Protein AF-A0A8W8LIG9-F1 (afdb_monomer_lite)

Organism: Magallana gigas (NCBI:txid29159)

pLDDT: mean 81.71, std 22.31, range [28.22, 97.94]

Structure (mmCIF, N/CA/C/O backbone):
data_AF-A0A8W8LIG9-F1
#
_entry.id   AF-A0A8W8LIG9-F1
#
loop_
_atom_site.group_PDB
_atom_site.id
_atom_site.type_symbol
_atom_site.label_atom_id
_atom_site.label_alt_id
_atom_site.label_comp_id
_atom_site.label_asym_id
_atom_site.label_entity_id
_atom_site.label_seq_id
_atom_site.p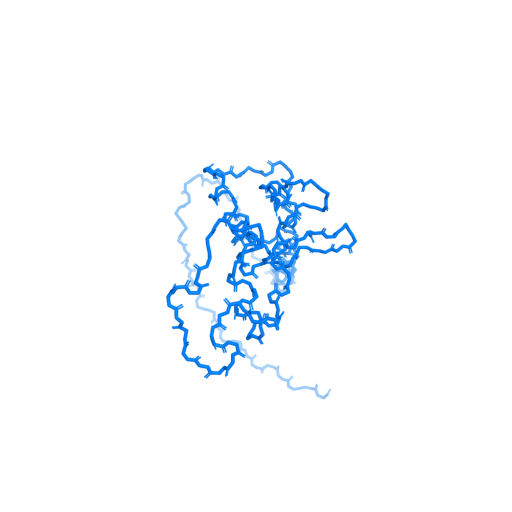dbx_PDB_ins_code
_atom_site.Cartn_x
_atom_site.Cartn_y
_atom_site.Cartn_z
_atom_site.occupancy
_atom_site.B_iso_or_equiv
_atom_site.auth_seq_id
_atom_site.auth_comp_id
_atom_site.auth_asym_id
_atom_site.auth_atom_id
_atom_site.pdbx_PDB_model_num
ATOM 1 N N . ARG A 1 1 ? 24.164 -11.301 -18.640 1.00 76.31 1 ARG A N 1
ATOM 2 C CA . ARG A 1 1 ? 23.164 -10.332 -19.159 1.00 76.31 1 ARG A CA 1
ATOM 3 C C . ARG A 1 1 ? 23.369 -8.985 -18.456 1.00 76.31 1 ARG A C 1
ATOM 5 O O . ARG A 1 1 ? 22.502 -8.548 -17.712 1.00 76.31 1 ARG A O 1
ATOM 12 N N . GLY A 1 2 ? 24.560 -8.396 -18.595 1.00 85.56 2 GLY A N 1
ATOM 13 C CA . GLY A 1 2 ? 24.884 -7.115 -17.962 1.00 85.56 2 GLY A CA 1
ATOM 14 C C . GLY A 1 2 ? 24.269 -5.952 -18.735 1.00 85.56 2 GLY A C 1
ATOM 15 O O . GLY A 1 2 ? 24.135 -6.046 -19.950 1.00 85.56 2 GLY A O 1
ATOM 16 N N . VAL A 1 3 ? 23.889 -4.887 -18.030 1.00 92.31 3 VAL A N 1
ATOM 17 C CA . VAL A 1 3 ? 23.382 -3.629 -18.621 1.00 92.31 3 VAL A CA 1
ATOM 18 C C . VAL A 1 3 ? 24.356 -2.456 -18.434 1.00 92.31 3 VAL A C 1
ATOM 20 O O . VAL A 1 3 ? 24.026 -1.324 -18.767 1.00 92.31 3 VAL A O 1
ATOM 23 N N . CYS A 1 4 ? 25.519 -2.727 -17.838 1.00 94.44 4 CYS A N 1
ATOM 24 C CA . CYS A 1 4 ? 26.595 -1.780 -17.562 1.00 94.44 4 CYS A CA 1
ATOM 25 C C . CYS A 1 4 ? 27.927 -2.537 -17.518 1.00 94.44 4 CYS A C 1
ATOM 27 O O . CYS A 1 4 ? 27.953 -3.713 -17.136 1.00 94.44 4 CYS A O 1
ATOM 29 N N . SER A 1 5 ? 29.020 -1.841 -17.819 1.00 92.81 5 SER A N 1
ATOM 30 C CA . SER A 1 5 ? 30.405 -2.320 -17.747 1.00 92.81 5 SER A CA 1
ATOM 31 C C . SER A 1 5 ? 30.775 -2.950 -16.397 1.00 92.81 5 SER A C 1
ATOM 33 O O . SER A 1 5 ? 31.586 -3.875 -16.329 1.00 92.81 5 SER A O 1
ATOM 35 N N . CYS A 1 6 ? 30.110 -2.548 -15.308 1.00 93.25 6 CYS A N 1
ATOM 36 C CA . CYS A 1 6 ? 30.331 -3.142 -13.988 1.00 93.25 6 CYS A CA 1
ATOM 37 C C . CYS A 1 6 ? 29.874 -4.600 -13.852 1.00 93.25 6 CYS A C 1
ATOM 39 O O . CYS A 1 6 ? 30.280 -5.282 -12.911 1.00 93.25 6 CYS A O 1
ATOM 41 N N . ALA A 1 7 ? 29.071 -5.107 -14.792 1.00 91.06 7 ALA A N 1
ATOM 42 C CA . ALA A 1 7 ? 28.739 -6.525 -14.863 1.00 91.06 7 ALA A CA 1
ATOM 43 C C . ALA A 1 7 ? 29.947 -7.395 -15.258 1.00 91.06 7 ALA A C 1
ATOM 45 O O . ALA A 1 7 ? 29.950 -8.586 -14.961 1.00 91.06 7 ALA A O 1
ATOM 46 N N . GLU A 1 8 ? 30.966 -6.803 -15.888 1.00 91.00 8 GLU A N 1
ATOM 47 C CA . GLU A 1 8 ? 32.236 -7.447 -16.250 1.00 91.00 8 GLU A CA 1
ATOM 48 C C . GLU A 1 8 ? 33.345 -7.187 -15.212 1.00 91.00 8 GLU A C 1
ATOM 50 O O . GLU A 1 8 ? 34.502 -7.523 -15.444 1.00 91.00 8 GLU A O 1
ATOM 55 N N . GLY A 1 9 ? 33.023 -6.554 -14.077 1.00 89.00 9 GLY A N 1
ATOM 56 C CA . GLY A 1 9 ? 33.999 -6.187 -13.042 1.00 89.00 9 GLY A CA 1
ATOM 57 C C . GLY A 1 9 ? 34.743 -4.868 -13.289 1.00 89.00 9 GLY A C 1
ATOM 58 O O . GLY A 1 9 ? 35.614 -4.510 -12.501 1.00 89.00 9 GLY A O 1
ATOM 59 N N . LYS A 1 10 ? 34.395 -4.124 -14.347 1.00 92.81 10 LYS A N 1
ATOM 60 C CA . LYS A 1 10 ? 34.941 -2.785 -14.630 1.00 92.81 10 LYS A CA 1
ATOM 61 C C . LYS A 1 10 ? 34.225 -1.700 -13.812 1.00 92.81 10 LYS A C 1
ATOM 63 O O . LYS A 1 10 ? 33.201 -1.948 -13.174 1.00 92.81 10 LYS A O 1
ATOM 68 N N . ALA A 1 11 ? 34.753 -0.478 -13.829 1.00 93.44 11 ALA A N 1
ATOM 69 C CA . ALA A 1 11 ? 34.046 0.677 -13.277 1.00 93.44 11 ALA A CA 1
ATOM 70 C C . ALA A 1 11 ? 32.758 0.973 -14.075 1.00 93.44 11 ALA A C 1
ATOM 72 O O . ALA A 1 11 ? 32.646 0.610 -15.245 1.00 93.44 11 ALA A O 1
ATOM 73 N N . CYS A 1 12 ? 31.773 1.613 -13.439 1.00 94.00 12 CYS A N 1
ATOM 74 C CA . CYS A 1 12 ? 30.549 2.029 -14.125 1.00 94.00 12 CYS A CA 1
ATOM 75 C C . CYS A 1 12 ? 30.825 3.217 -15.052 1.00 94.00 12 CYS A C 1
ATOM 77 O O . CYS A 1 12 ? 31.389 4.218 -14.609 1.00 94.00 12 CYS A O 1
ATOM 79 N N . GLU A 1 13 ? 30.336 3.148 -16.287 1.00 92.50 13 GLU A N 1
ATOM 80 C CA . GLU A 1 13 ? 30.361 4.274 -17.218 1.00 92.50 13 GLU A CA 1
ATOM 81 C C . GLU A 1 13 ? 29.031 5.031 -17.183 1.00 92.50 13 GLU A C 1
ATOM 83 O O . GLU A 1 13 ? 27.953 4.444 -17.065 1.00 92.50 13 GLU A O 1
ATOM 88 N N . THR A 1 14 ? 29.085 6.359 -17.281 1.00 90.69 14 THR A N 1
ATOM 89 C CA . THR A 1 14 ? 27.882 7.207 -17.259 1.00 90.69 14 THR A CA 1
ATOM 90 C C . THR A 1 14 ? 27.005 7.004 -18.494 1.00 90.69 14 THR A C 1
ATOM 92 O O . THR A 1 14 ? 25.785 7.136 -18.395 1.00 90.69 14 THR A O 1
ATOM 95 N N . MET A 1 15 ? 27.614 6.641 -19.626 1.00 90.75 15 MET A N 1
ATOM 96 C CA . MET A 1 15 ? 26.943 6.415 -20.910 1.00 90.75 15 MET A CA 1
ATOM 97 C C . MET A 1 15 ? 26.095 5.138 -20.935 1.00 90.75 15 MET A C 1
ATOM 99 O O . MET A 1 15 ? 25.132 5.066 -21.692 1.00 90.75 15 MET A O 1
ATOM 103 N N . ASP A 1 16 ? 26.391 4.164 -20.069 1.00 92.25 16 ASP A N 1
ATOM 104 C CA . ASP A 1 16 ? 25.636 2.907 -19.978 1.00 92.25 16 ASP A CA 1
ATOM 105 C C . ASP A 1 16 ? 24.217 3.107 -19.418 1.00 92.25 16 ASP A C 1
ATOM 107 O O . ASP A 1 16 ? 23.360 2.224 -19.528 1.00 92.25 16 ASP A O 1
ATOM 111 N N . ARG A 1 17 ? 23.956 4.254 -18.776 1.00 94.38 17 ARG A N 1
ATOM 112 C CA . ARG A 1 17 ? 22.689 4.532 -18.102 1.00 94.38 17 ARG A CA 1
ATOM 113 C C . ARG A 1 17 ? 21.579 4.825 -19.106 1.00 94.38 17 ARG A C 1
ATOM 115 O O . ARG A 1 17 ? 21.609 5.819 -19.824 1.00 94.38 17 ARG A O 1
ATOM 122 N N . GLN A 1 18 ? 20.532 4.009 -19.054 1.00 94.38 18 GLN A N 1
ATOM 123 C CA . GLN A 1 18 ? 19.333 4.174 -19.875 1.00 94.38 18 GLN A CA 1
ATOM 124 C C . GLN A 1 18 ? 18.182 4.771 -19.055 1.00 94.38 18 GLN A C 1
ATOM 126 O O . GLN A 1 18 ? 18.033 4.492 -17.861 1.00 94.38 18 GLN A O 1
ATOM 131 N N . PHE A 1 19 ? 17.358 5.589 -19.708 1.00 95.44 19 PHE A N 1
ATOM 132 C CA . PHE A 1 19 ? 16.203 6.271 -19.121 1.00 95.44 19 PHE A CA 1
ATOM 133 C C . PHE A 1 19 ? 14.943 5.977 -19.940 1.00 95.44 19 PHE A C 1
ATOM 135 O O . PHE A 1 19 ? 15.037 5.622 -21.111 1.00 95.44 19 PHE A O 1
ATOM 142 N N . ASN A 1 20 ? 13.765 6.154 -19.333 1.00 94.50 20 ASN A N 1
ATOM 143 C CA . ASN A 1 20 ? 12.457 5.963 -19.978 1.00 94.50 20 ASN A CA 1
ATOM 144 C C . ASN A 1 20 ? 12.253 4.575 -20.616 1.00 94.50 20 ASN A C 1
ATOM 146 O O . ASN A 1 20 ? 11.570 4.432 -21.628 1.00 94.50 20 ASN A O 1
ATOM 150 N N . THR A 1 21 ? 12.831 3.540 -20.011 1.00 95.50 21 THR A N 1
ATOM 151 C CA . THR A 1 21 ? 12.659 2.146 -20.422 1.00 95.50 21 THR A CA 1
ATOM 152 C C . THR A 1 21 ? 11.559 1.471 -19.603 1.00 95.50 21 THR A C 1
ATOM 154 O O . THR A 1 21 ? 11.435 1.711 -18.403 1.00 95.50 21 THR A O 1
ATOM 157 N N . LEU A 1 22 ? 10.782 0.579 -20.234 1.00 94.62 22 LEU A N 1
ATOM 158 C CA . LEU A 1 22 ? 9.713 -0.169 -19.556 1.00 94.62 22 LEU A CA 1
ATOM 159 C C . LEU A 1 22 ? 10.246 -1.027 -18.399 1.00 94.62 22 LEU A C 1
ATOM 161 O O . LEU A 1 22 ? 9.644 -1.080 -17.333 1.00 94.62 22 LEU A O 1
ATOM 165 N N . ILE A 1 23 ? 11.388 -1.684 -18.611 1.00 94.31 23 ILE A N 1
ATOM 166 C CA . ILE A 1 23 ? 12.156 -2.321 -17.542 1.00 94.31 23 ILE A CA 1
ATOM 167 C C . ILE A 1 23 ? 13.123 -1.258 -17.015 1.00 94.31 23 ILE A C 1
ATOM 169 O O . ILE A 1 23 ? 14.012 -0.849 -17.769 1.00 94.31 23 ILE A O 1
ATOM 173 N N . P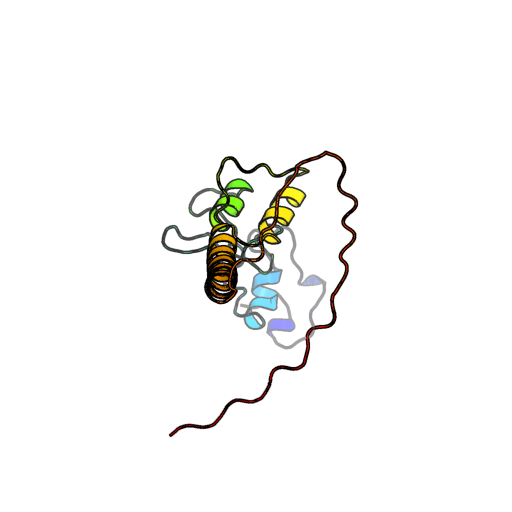RO A 1 24 ? 12.993 -0.793 -15.760 1.00 94.44 24 PRO A N 1
ATOM 174 C CA . PRO A 1 24 ? 13.886 0.228 -15.231 1.00 94.44 24 PRO A CA 1
ATOM 175 C C . PRO A 1 24 ? 15.327 -0.286 -15.208 1.00 94.44 24 PRO A C 1
ATOM 177 O O . PRO A 1 24 ? 15.615 -1.282 -14.548 1.00 94.44 24 PRO A O 1
ATOM 180 N N . TRP A 1 25 ? 16.237 0.404 -15.904 1.00 95.44 25 TRP A N 1
ATOM 181 C CA . TRP A 1 25 ? 17.643 0.001 -16.068 1.00 95.44 25 TRP A CA 1
ATOM 182 C C . TRP A 1 25 ? 18.363 -0.291 -14.741 1.00 95.44 25 TRP A C 1
ATOM 184 O O . TRP A 1 25 ? 19.198 -1.192 -14.651 1.00 95.44 25 TRP A O 1
ATOM 194 N N . CYS A 1 26 ? 18.007 0.433 -13.678 1.00 94.12 26 CYS A N 1
ATOM 195 C CA . CYS A 1 26 ? 18.608 0.259 -12.361 1.00 94.12 26 CYS A CA 1
ATOM 196 C C . CYS A 1 26 ? 18.352 -1.126 -11.740 1.00 94.12 26 CYS A C 1
ATOM 198 O O . CYS A 1 26 ? 19.183 -1.578 -10.953 1.00 94.12 26 CYS A O 1
ATOM 200 N N . LEU A 1 27 ? 17.263 -1.817 -12.107 1.00 93.44 27 LEU A N 1
ATOM 201 C CA . LEU A 1 27 ? 16.933 -3.141 -11.573 1.00 93.44 27 LEU A CA 1
ATOM 202 C C . LEU A 1 27 ? 17.945 -4.211 -12.018 1.00 93.44 27 LEU A C 1
ATOM 204 O O . LEU A 1 27 ? 18.597 -4.790 -11.150 1.00 93.44 27 LEU A O 1
ATOM 208 N N . PRO A 1 28 ? 18.160 -4.472 -13.325 1.00 95.00 28 PRO A N 1
ATOM 209 C CA . PRO A 1 28 ? 19.193 -5.410 -13.757 1.00 95.00 28 PRO A CA 1
ATOM 210 C C . PRO A 1 28 ? 20.612 -4.915 -13.444 1.00 95.00 28 PRO A C 1
ATOM 212 O O . PRO A 1 28 ? 21.494 -5.743 -13.235 1.00 95.00 28 PRO A O 1
ATOM 215 N N . HIS A 1 29 ? 20.844 -3.599 -13.362 1.00 94.50 29 HIS A N 1
ATOM 216 C CA . HIS A 1 29 ? 22.167 -3.048 -13.051 1.00 94.50 29 HIS A CA 1
ATOM 217 C C . HIS A 1 29 ? 22.660 -3.445 -11.651 1.00 94.50 29 HIS A C 1
ATOM 219 O O . HIS A 1 29 ? 23.812 -3.844 -11.487 1.00 94.50 29 HIS A O 1
ATOM 225 N N . THR A 1 30 ? 21.804 -3.354 -10.630 1.00 93.94 30 THR A N 1
ATOM 226 C CA . THR A 1 30 ? 22.195 -3.629 -9.235 1.00 93.94 30 THR A CA 1
ATOM 227 C C . THR A 1 30 ? 21.523 -4.863 -8.640 1.00 93.94 30 THR A C 1
ATOM 229 O O . THR A 1 30 ? 21.777 -5.184 -7.478 1.00 93.94 30 THR A O 1
ATOM 232 N N . GLY A 1 31 ? 20.720 -5.591 -9.420 1.00 93.06 31 GLY A N 1
ATOM 233 C CA . GLY A 1 31 ? 19.938 -6.737 -8.956 1.00 93.06 31 GLY A CA 1
ATOM 234 C C . GLY A 1 31 ? 20.777 -7.838 -8.313 1.00 93.06 31 GLY A C 1
ATOM 235 O O . GLY A 1 31 ? 20.416 -8.321 -7.245 1.00 93.06 31 GLY A O 1
ATOM 236 N N . ASN A 1 32 ? 21.944 -8.171 -8.872 1.00 92.62 32 ASN A N 1
ATOM 237 C CA . ASN A 1 32 ? 22.829 -9.198 -8.298 1.00 92.62 32 ASN A CA 1
ATOM 238 C C . ASN A 1 32 ? 23.318 -8.856 -6.879 1.00 92.62 32 ASN A C 1
ATOM 240 O O . ASN A 1 32 ? 23.664 -9.753 -6.122 1.00 92.62 32 ASN A O 1
ATOM 244 N N . ARG A 1 33 ? 23.332 -7.569 -6.507 1.00 92.94 33 ARG A N 1
ATOM 245 C CA . ARG A 1 33 ? 23.743 -7.099 -5.173 1.00 92.94 33 ARG A CA 1
ATOM 246 C C . ARG A 1 33 ? 22.570 -6.974 -4.191 1.00 92.94 33 ARG A C 1
ATOM 248 O O . ARG A 1 33 ? 22.799 -6.743 -3.013 1.00 92.94 33 ARG A O 1
ATOM 255 N N . HIS A 1 34 ? 21.329 -7.111 -4.664 1.00 91.81 34 HIS A N 1
ATOM 256 C CA . HIS A 1 34 ? 20.111 -6.826 -3.893 1.00 91.81 34 HIS A CA 1
ATOM 257 C C . HIS A 1 34 ? 19.061 -7.934 -4.037 1.00 91.81 34 HIS A C 1
ATOM 259 O O . HIS A 1 34 ? 17.872 -7.648 -4.162 1.00 91.81 34 HIS A O 1
ATOM 265 N N . ASN A 1 35 ? 19.491 -9.201 -4.072 1.00 92.81 35 ASN A N 1
ATOM 266 C CA . ASN A 1 35 ? 18.604 -10.361 -4.233 1.00 92.81 35 ASN A CA 1
ATOM 267 C C . ASN A 1 35 ? 17.600 -10.191 -5.396 1.00 92.81 35 ASN A C 1
ATOM 269 O O . ASN A 1 35 ? 16.389 -10.354 -5.248 1.00 92.81 35 ASN A O 1
ATOM 273 N N . HIS A 1 36 ? 18.112 -9.741 -6.542 1.00 92.44 36 HIS A N 1
ATOM 274 C CA . HIS A 1 36 ? 17.351 -9.447 -7.759 1.00 92.44 36 HIS A CA 1
ATOM 275 C C . HIS A 1 36 ? 16.187 -8.463 -7.576 1.00 92.44 36 HIS A C 1
ATOM 277 O O . HIS A 1 36 ? 15.257 -8.467 -8.380 1.00 92.44 36 HIS A O 1
ATOM 283 N N . TRP A 1 37 ? 16.235 -7.615 -6.542 1.00 91.56 37 TRP A N 1
ATOM 284 C CA . TRP A 1 37 ? 15.157 -6.690 -6.189 1.00 91.56 37 TRP A CA 1
ATOM 285 C C . TRP A 1 37 ? 13.795 -7.386 -6.053 1.00 91.56 37 TRP A C 1
ATOM 287 O O . TRP A 1 37 ? 12.758 -6.830 -6.426 1.00 91.56 37 TRP A O 1
ATOM 297 N N . ALA A 1 38 ? 13.804 -8.621 -5.540 1.00 91.31 38 ALA A N 1
ATOM 298 C CA . ALA A 1 38 ? 12.606 -9.431 -5.400 1.00 91.31 38 ALA A CA 1
ATOM 299 C C . ALA A 1 38 ? 11.512 -8.659 -4.646 1.00 91.31 38 ALA A C 1
ATOM 301 O O . ALA A 1 38 ? 11.683 -8.256 -3.497 1.00 91.31 38 ALA A O 1
ATOM 302 N N . GLY A 1 39 ? 10.379 -8.453 -5.316 1.00 90.38 39 GLY A N 1
ATOM 303 C CA . GLY A 1 39 ? 9.229 -7.739 -4.770 1.00 90.38 39 GLY A CA 1
ATOM 304 C C . GLY A 1 39 ? 9.027 -6.321 -5.300 1.00 90.38 39 GLY A C 1
ATOM 305 O O . GLY A 1 39 ? 7.902 -5.847 -5.188 1.00 90.38 39 GLY A O 1
ATOM 306 N N . LEU A 1 40 ? 10.020 -5.660 -5.915 1.00 93.50 40 LEU A N 1
ATOM 307 C CA . LEU A 1 40 ? 9.789 -4.371 -6.589 1.00 93.50 40 LEU A CA 1
ATOM 308 C C . LEU A 1 40 ? 8.813 -4.538 -7.760 1.00 93.50 40 LEU A C 1
ATOM 310 O O . LEU A 1 40 ? 8.866 -5.535 -8.478 1.00 93.50 40 LEU A O 1
ATOM 314 N N . TYR A 1 41 ? 7.900 -3.576 -7.929 1.00 94.12 41 TYR A N 1
ATOM 315 C CA . TYR A 1 41 ? 6.729 -3.699 -8.814 1.00 94.12 41 TYR A CA 1
ATOM 316 C C . TYR A 1 41 ? 5.889 -4.966 -8.555 1.00 94.12 41 TYR A C 1
ATOM 318 O O . TYR A 1 41 ? 5.167 -5.448 -9.429 1.00 94.12 41 TYR A O 1
ATOM 326 N N . GLY A 1 42 ? 5.964 -5.518 -7.344 1.00 93.88 42 GLY A N 1
ATOM 327 C CA . GLY A 1 42 ? 5.214 -6.700 -6.957 1.00 93.88 42 GLY A CA 1
ATOM 328 C C . GLY A 1 42 ? 3.732 -6.389 -6.762 1.00 93.88 42 GLY A C 1
ATOM 329 O O . GLY A 1 42 ? 3.356 -5.376 -6.164 1.00 93.88 42 GLY A O 1
ATOM 330 N N . ARG A 1 43 ? 2.878 -7.309 -7.209 1.00 95.56 43 ARG A N 1
ATOM 331 C CA . ARG A 1 43 ? 1.449 -7.315 -6.876 1.00 95.56 43 ARG A CA 1
ATOM 332 C C . ARG A 1 43 ? 1.205 -8.019 -5.553 1.00 95.56 43 ARG A C 1
ATOM 334 O O . ARG A 1 43 ? 1.881 -9.002 -5.230 1.00 95.56 43 ARG A O 1
ATOM 341 N N . LEU A 1 44 ? 0.249 -7.511 -4.788 1.00 94.38 44 LEU A N 1
ATOM 342 C CA . LEU A 1 44 ? -0.313 -8.246 -3.663 1.00 94.38 44 LEU A CA 1
ATOM 343 C C . LEU A 1 44 ? -0.987 -9.525 -4.170 1.00 94.38 44 LEU A C 1
ATOM 345 O O . LEU A 1 44 ? -1.457 -9.590 -5.303 1.00 94.38 44 LEU A O 1
ATOM 349 N N . GLN A 1 45 ? -1.001 -10.549 -3.328 1.00 94.44 45 GLN A N 1
ATOM 350 C CA . GLN A 1 45 ? -1.696 -11.806 -3.593 1.00 94.44 45 GLN A CA 1
ATOM 351 C C . GLN A 1 45 ? -2.969 -11.832 -2.750 1.00 94.44 45 GLN A C 1
ATOM 353 O O . GLN A 1 45 ? -2.936 -11.362 -1.615 1.00 94.44 45 GLN A O 1
ATOM 358 N N . TYR A 1 46 ? -4.065 -12.374 -3.286 1.00 93.88 46 TYR A N 1
ATOM 359 C CA . TYR A 1 46 ? -5.325 -12.487 -2.542 1.00 93.88 46 TYR A CA 1
ATOM 360 C C . TYR A 1 46 ? -5.190 -13.371 -1.301 1.00 93.88 46 TYR A C 1
ATOM 362 O O . TYR A 1 46 ? -5.641 -12.978 -0.232 1.00 93.88 46 TYR A O 1
ATOM 370 N N . ASP A 1 47 ? -4.480 -14.491 -1.431 1.00 95.81 47 ASP A N 1
ATOM 371 C CA . ASP A 1 47 ? -4.197 -15.414 -0.322 1.00 95.81 47 ASP A CA 1
ATOM 372 C C . ASP A 1 47 ? -2.970 -14.992 0.507 1.00 95.81 47 ASP A C 1
ATOM 374 O O . ASP A 1 47 ? -2.512 -15.714 1.392 1.00 95.81 47 ASP A O 1
ATOM 378 N N . GLY A 1 48 ? -2.386 -13.836 0.181 1.00 93.00 48 GLY A N 1
ATOM 379 C CA . GLY A 1 48 ? -1.210 -13.298 0.847 1.00 93.00 48 GLY A CA 1
ATOM 380 C C . GLY A 1 48 ? -1.552 -12.252 1.903 1.00 93.00 48 GLY A C 1
ATOM 381 O O . GLY A 1 48 ? -2.686 -12.084 2.342 1.00 93.00 48 GLY A O 1
ATOM 382 N N . PHE A 1 49 ? -0.531 -11.497 2.294 1.00 92.56 49 PHE A N 1
ATOM 383 C CA . PHE A 1 49 ? -0.647 -10.398 3.245 1.00 92.56 49 PHE A CA 1
ATOM 384 C C . PHE A 1 49 ? 0.138 -9.174 2.762 1.00 92.56 49 PHE A C 1
ATOM 386 O O . PHE A 1 49 ? 0.964 -9.243 1.847 1.00 92.56 49 PHE A O 1
ATOM 393 N N . PHE A 1 50 ? -0.1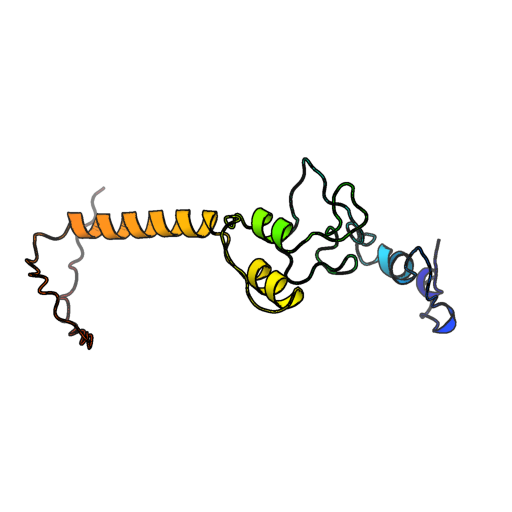24 -8.030 3.391 1.00 91.31 50 PHE A N 1
ATOM 394 C CA . PHE A 1 50 ? 0.662 -6.816 3.191 1.00 91.31 50 PHE A CA 1
ATOM 395 C C . PHE A 1 50 ? 2.013 -6.963 3.898 1.00 91.31 50 PHE A C 1
ATOM 397 O O . PHE A 1 50 ? 2.037 -7.257 5.088 1.00 91.31 50 PHE A O 1
ATOM 404 N N . SER A 1 51 ? 3.129 -6.725 3.200 1.00 86.75 51 SER A N 1
ATOM 405 C CA . SER A 1 51 ? 4.477 -6.922 3.762 1.00 86.75 51 SER A CA 1
ATOM 406 C C . SER A 1 51 ? 4.709 -6.117 5.047 1.00 86.75 51 SER A C 1
ATOM 408 O O . SER A 1 51 ? 5.154 -6.638 6.063 1.00 86.75 51 SER A O 1
ATOM 410 N N . THR A 1 52 ? 4.437 -4.817 4.999 1.00 83.75 52 THR A N 1
ATOM 411 C CA . THR A 1 52 ? 4.526 -3.894 6.135 1.00 83.75 52 THR A CA 1
ATOM 412 C C . THR A 1 52 ? 3.635 -2.708 5.816 1.00 83.75 52 THR A C 1
ATOM 414 O O . THR A 1 52 ? 3.498 -2.356 4.641 1.00 83.75 52 THR A O 1
ATOM 417 N N . THR A 1 53 ? 3.034 -2.078 6.824 1.00 77.69 53 THR A N 1
ATOM 418 C CA . THR A 1 53 ? 2.196 -0.909 6.574 1.00 77.69 53 THR A CA 1
ATOM 419 C C . THR A 1 53 ? 2.995 0.190 5.890 1.00 77.69 53 THR A C 1
ATOM 421 O O . THR A 1 53 ? 4.103 0.549 6.293 1.00 77.69 53 THR A O 1
ATOM 424 N N . VAL A 1 54 ? 2.427 0.704 4.807 1.00 82.81 54 VAL A N 1
ATOM 425 C CA . VAL A 1 54 ? 3.129 1.590 3.898 1.00 82.81 54 VAL A CA 1
ATOM 426 C C . VAL A 1 54 ? 2.751 3.037 4.191 1.00 82.81 54 VAL A C 1
ATOM 428 O O . VAL A 1 54 ? 1.589 3.419 4.072 1.00 82.81 54 VAL A O 1
ATOM 431 N N . THR A 1 55 ? 3.740 3.851 4.560 1.00 89.44 55 THR A N 1
ATOM 432 C CA . THR A 1 55 ? 3.583 5.303 4.757 1.00 89.44 55 THR A CA 1
ATOM 433 C C . THR A 1 55 ? 3.514 6.067 3.437 1.00 89.44 55 THR A C 1
ATOM 435 O O . THR A 1 55 ? 2.932 7.148 3.385 1.00 89.44 55 THR A O 1
ATOM 438 N N . ASN A 1 56 ? 4.091 5.503 2.373 1.00 91.38 56 ASN A N 1
ATOM 439 C CA . ASN A 1 56 ? 4.046 6.020 1.011 1.00 91.38 56 ASN A CA 1
ATOM 440 C C . ASN A 1 56 ? 4.203 4.863 -0.006 1.00 91.38 56 ASN A C 1
ATOM 442 O O . ASN A 1 56 ? 5.289 4.284 -0.089 1.00 91.38 56 ASN A O 1
ATOM 446 N N . PRO A 1 57 ? 3.133 4.444 -0.710 1.00 88.25 57 PRO A N 1
ATOM 447 C CA . PRO A 1 57 ? 3.162 3.270 -1.579 1.00 88.25 57 PRO A CA 1
ATOM 448 C C . PRO A 1 57 ? 3.872 3.539 -2.905 1.00 88.25 57 PRO A C 1
ATOM 450 O O . PRO A 1 57 ? 3.258 3.913 -3.900 1.00 88.25 57 PRO A O 1
ATOM 453 N N . GLU A 1 58 ? 5.176 3.268 -2.922 1.00 91.31 58 GLU A N 1
ATOM 454 C CA . GLU A 1 58 ? 6.027 3.383 -4.107 1.00 91.31 58 GLU A CA 1
ATOM 455 C C . GLU A 1 58 ? 6.459 2.002 -4.639 1.00 91.31 58 GLU A C 1
ATOM 457 O O . GLU A 1 58 ? 7.074 1.231 -3.897 1.00 91.31 58 GLU A O 1
ATOM 462 N N . PRO A 1 59 ? 6.216 1.673 -5.926 1.00 89.06 59 PRO A N 1
ATOM 463 C CA . PRO A 1 59 ? 6.591 0.377 -6.513 1.00 89.06 59 PRO A CA 1
ATOM 464 C C . PRO A 1 59 ? 8.093 0.063 -6.495 1.00 89.06 59 PRO A C 1
ATOM 466 O O . PRO A 1 59 ? 8.480 -1.104 -6.486 1.00 89.06 59 PRO A O 1
ATOM 469 N N . MET A 1 60 ? 8.935 1.101 -6.497 1.00 90.38 60 MET A N 1
ATOM 470 C CA . MET A 1 60 ? 10.397 0.996 -6.380 1.00 90.38 60 MET A CA 1
ATOM 471 C C . MET A 1 60 ? 10.906 1.251 -4.954 1.00 90.38 60 MET A C 1
ATOM 473 O O . MET A 1 60 ? 12.113 1.229 -4.719 1.00 90.38 60 MET A O 1
ATOM 477 N N . GLY A 1 61 ? 10.002 1.509 -4.007 1.00 86.81 61 GLY A N 1
ATOM 478 C CA . GLY A 1 61 ? 10.337 1.693 -2.603 1.00 86.81 61 GLY A CA 1
ATOM 479 C C . GLY A 1 61 ? 10.705 0.372 -1.928 1.00 86.81 61 GLY A C 1
ATOM 480 O O . GLY A 1 61 ? 10.481 -0.713 -2.461 1.00 86.81 61 GLY A O 1
ATOM 481 N N . LYS A 1 62 ? 11.230 0.449 -0.701 1.00 78.44 62 LYS A N 1
ATOM 482 C CA . LYS A 1 62 ? 11.692 -0.734 0.051 1.00 78.44 62 LYS A CA 1
ATOM 483 C C . LYS A 1 62 ? 10.587 -1.761 0.322 1.00 78.44 62 LYS A C 1
ATOM 485 O O . LYS A 1 62 ? 10.891 -2.943 0.428 1.00 78.44 62 LYS A O 1
ATOM 490 N N . GLN A 1 63 ? 9.325 -1.333 0.433 1.00 76.75 63 GLN A N 1
ATOM 491 C CA . GLN A 1 63 ? 8.205 -2.261 0.619 1.00 76.75 63 GLN A CA 1
ATOM 492 C C . GLN A 1 63 ? 7.873 -3.063 -0.654 1.00 76.75 63 GLN A C 1
ATOM 494 O O . GLN A 1 63 ? 7.373 -4.179 -0.520 1.00 76.75 63 GLN A O 1
ATOM 499 N N . GLY A 1 64 ? 8.171 -2.525 -1.851 1.00 77.56 64 GLY A N 1
ATOM 500 C CA . GLY A 1 64 ? 8.133 -3.157 -3.184 1.00 77.56 64 GLY A CA 1
ATOM 501 C C . GLY A 1 64 ? 6.772 -3.654 -3.691 1.00 77.56 64 GLY A C 1
ATOM 502 O O . GLY A 1 64 ? 6.348 -3.330 -4.803 1.00 77.56 64 GLY A O 1
ATOM 503 N N . ARG A 1 65 ? 6.068 -4.440 -2.874 1.00 91.31 65 ARG A N 1
ATOM 504 C CA . ARG A 1 65 ? 4.801 -5.101 -3.183 1.00 91.31 65 ARG A CA 1
ATOM 505 C C . ARG A 1 65 ? 3.617 -4.235 -2.762 1.00 91.31 65 ARG A C 1
ATOM 507 O O . ARG A 1 65 ? 2.972 -4.484 -1.748 1.00 91.31 65 ARG A O 1
ATOM 514 N N . VAL A 1 66 ? 3.357 -3.194 -3.544 1.00 94.44 66 VAL A N 1
ATOM 515 C CA . VAL A 1 66 ? 2.302 -2.199 -3.269 1.00 94.44 66 VAL A CA 1
ATOM 516 C C . VAL A 1 66 ? 1.256 -2.109 -4.377 1.00 94.44 66 VAL A C 1
ATOM 518 O O . VAL A 1 66 ? 0.366 -1.263 -4.315 1.00 94.44 66 VAL A O 1
ATOM 521 N N . LEU A 1 67 ? 1.357 -2.948 -5.411 1.00 95.69 67 LEU A N 1
ATOM 522 C CA . LEU A 1 67 ? 0.380 -2.969 -6.495 1.00 95.69 67 LEU A CA 1
ATOM 523 C C . LEU A 1 67 ? -0.837 -3.805 -6.108 1.00 95.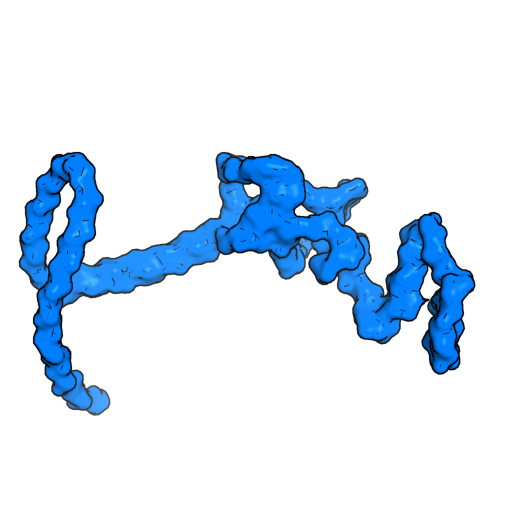69 67 LEU A C 1
ATOM 525 O O . LEU A 1 67 ? -0.714 -4.856 -5.472 1.00 95.69 67 LEU A O 1
ATOM 529 N N . HIS A 1 68 ? -2.008 -3.351 -6.542 1.00 96.38 68 HIS A N 1
ATOM 530 C CA . HIS A 1 68 ? -3.247 -4.096 -6.377 1.00 96.38 68 HIS A CA 1
ATOM 531 C C . HIS A 1 68 ? -3.136 -5.490 -7.039 1.00 96.38 68 HIS A C 1
ATOM 533 O O . HIS A 1 68 ? -2.488 -5.602 -8.090 1.00 96.38 68 HIS A O 1
ATOM 539 N N . PRO A 1 69 ? -3.763 -6.545 -6.475 1.00 96.00 69 PRO A N 1
ATOM 540 C CA . PRO A 1 69 ? -3.686 -7.901 -7.027 1.00 96.00 69 PRO A CA 1
ATOM 541 C C . PRO A 1 69 ? -4.026 -7.986 -8.520 1.00 96.00 69 PRO A C 1
ATOM 543 O O . PRO A 1 69 ? -3.257 -8.545 -9.294 1.00 96.00 69 PRO A O 1
ATOM 546 N N . GLU A 1 70 ? -5.114 -7.340 -8.947 1.00 96.94 70 GLU A N 1
ATOM 547 C CA . GLU A 1 70 ? -5.523 -7.307 -10.364 1.00 96.94 70 GLU A CA 1
ATOM 548 C C . GLU A 1 70 ? -5.304 -5.945 -11.047 1.00 96.94 70 GLU A C 1
ATOM 550 O O . GLU A 1 70 ? -4.642 -5.839 -12.078 1.00 96.94 70 GLU A O 1
ATOM 555 N N . GLN A 1 71 ? -5.840 -4.874 -10.459 1.00 97.06 71 GLN A N 1
ATOM 556 C CA . GLN A 1 71 ? -5.906 -3.542 -11.066 1.00 97.06 71 GLN A CA 1
ATOM 557 C C . GLN A 1 71 ? -4.517 -2.917 -11.320 1.00 97.06 71 GLN A C 1
ATOM 559 O O . GLN A 1 71 ? -3.555 -3.157 -10.588 1.00 97.06 71 GLN A O 1
ATOM 564 N N . HIS A 1 72 ? -4.399 -2.080 -12.356 1.00 96.44 72 HIS A N 1
ATOM 565 C CA . HIS A 1 72 ? -3.160 -1.374 -12.724 1.00 96.44 72 HIS A CA 1
ATOM 566 C C . HIS A 1 72 ? -2.945 -0.101 -11.895 1.00 96.44 72 HIS A C 1
ATOM 568 O O . HIS A 1 72 ? -2.857 1.003 -12.424 1.00 96.44 72 HIS A O 1
ATOM 574 N N . ARG A 1 73 ? -2.896 -0.248 -10.571 1.00 95.62 73 ARG A N 1
ATOM 575 C CA . ARG A 1 73 ? -2.672 0.860 -9.639 1.00 95.62 73 ARG A CA 1
ATOM 576 C C . ARG A 1 73 ? -1.956 0.395 -8.379 1.00 95.62 73 ARG A C 1
ATOM 578 O O . ARG A 1 73 ? -1.943 -0.794 -8.056 1.00 95.62 73 ARG A O 1
ATOM 585 N N . VAL A 1 74 ? -1.411 1.359 -7.647 1.00 95.06 74 VAL A N 1
ATOM 586 C CA . VAL A 1 74 ? -0.997 1.154 -6.258 1.00 95.06 74 VAL A CA 1
ATOM 587 C C . VAL A 1 74 ? -2.219 0.989 -5.352 1.00 95.06 74 VAL A C 1
ATOM 589 O O . VAL A 1 74 ? -3.343 1.384 -5.699 1.00 95.06 74 VAL A O 1
ATOM 592 N N . VAL A 1 75 ? -1.999 0.389 -4.186 1.00 95.12 75 VAL A N 1
ATOM 593 C CA . VAL A 1 75 ? -3.013 0.324 -3.136 1.00 95.12 75 VAL A CA 1
ATOM 594 C C . VAL A 1 75 ? -3.454 1.721 -2.705 1.00 95.12 75 VAL A C 1
ATOM 596 O O . VAL A 1 75 ? -2.673 2.668 -2.639 1.00 95.12 75 VAL A O 1
ATOM 599 N N . SER A 1 76 ? -4.745 1.845 -2.450 1.00 95.81 76 SER A N 1
ATOM 600 C CA . SER A 1 76 ? -5.400 3.064 -2.010 1.00 95.81 76 SER A CA 1
ATOM 601 C C . SER A 1 76 ? -5.231 3.279 -0.507 1.00 95.81 76 SER A C 1
ATOM 603 O O . SER A 1 76 ? -5.015 2.340 0.262 1.00 95.81 76 SER A O 1
ATOM 605 N N . VAL A 1 77 ? -5.474 4.517 -0.068 1.00 96.38 77 VAL A N 1
ATOM 606 C CA . VAL A 1 77 ? -5.516 4.890 1.356 1.00 96.38 77 VAL A CA 1
ATOM 607 C C . VAL A 1 77 ? -6.417 3.943 2.152 1.00 96.38 77 VAL A C 1
ATOM 609 O O . VAL A 1 77 ? -6.060 3.518 3.246 1.00 96.38 77 VAL A O 1
ATOM 612 N N . ARG A 1 78 ? -7.593 3.592 1.615 1.00 96.69 78 ARG A N 1
ATOM 613 C CA . ARG A 1 78 ? -8.558 2.750 2.332 1.00 96.69 78 ARG A CA 1
ATOM 614 C C . ARG A 1 78 ? -8.115 1.289 2.402 1.00 96.69 78 ARG A C 1
ATOM 616 O O . ARG A 1 78 ? -8.335 0.660 3.428 1.00 96.69 78 ARG A O 1
ATOM 623 N N . GLU A 1 79 ? -7.466 0.764 1.367 1.00 96.19 79 GLU A N 1
ATOM 624 C CA . GLU A 1 79 ? -6.881 -0.585 1.405 1.00 96.19 79 GLU A CA 1
ATOM 625 C C . GLU A 1 79 ? -5.772 -0.675 2.461 1.00 96.19 79 GLU A C 1
ATOM 627 O O . GLU A 1 79 ? -5.771 -1.609 3.259 1.00 96.19 79 GLU A O 1
ATOM 632 N N . CYS A 1 80 ? -4.909 0.343 2.556 1.00 95.50 80 CYS A N 1
ATOM 633 C CA . CYS A 1 80 ? -3.915 0.442 3.629 1.00 95.50 80 CYS A CA 1
ATOM 634 C C . CYS A 1 80 ? -4.558 0.591 5.019 1.00 95.50 80 CYS A C 1
ATOM 636 O O . CYS A 1 80 ? -4.073 0.029 5.995 1.00 95.50 80 CYS A O 1
ATOM 638 N N . ALA A 1 81 ? -5.658 1.339 5.144 1.00 96.88 81 ALA A N 1
ATOM 639 C CA . ALA A 1 81 ? -6.363 1.467 6.420 1.00 96.88 81 ALA A CA 1
ATOM 640 C C . ALA A 1 81 ? -6.951 0.122 6.878 1.00 96.88 81 ALA A C 1
ATOM 642 O O . ALA A 1 81 ? -6.874 -0.219 8.059 1.00 96.88 81 ALA A O 1
ATOM 643 N N . ARG A 1 82 ? -7.500 -0.664 5.943 1.00 96.06 82 ARG A N 1
ATOM 644 C CA . ARG A 1 82 ? -8.037 -1.999 6.230 1.00 96.06 82 ARG A CA 1
ATOM 645 C C . ARG A 1 82 ? -6.950 -2.998 6.598 1.00 96.06 82 ARG A C 1
ATOM 647 O O . ARG A 1 82 ? -7.181 -3.794 7.501 1.00 96.06 82 ARG A O 1
ATOM 654 N N . SER A 1 83 ? -5.771 -2.934 5.976 1.00 94.62 83 SER A N 1
ATOM 655 C CA . SER A 1 83 ? -4.656 -3.810 6.365 1.00 94.62 83 SER A CA 1
ATOM 656 C C . SER A 1 83 ? -4.183 -3.555 7.801 1.00 94.62 83 SER A C 1
ATOM 658 O O . SER A 1 83 ? -3.789 -4.493 8.484 1.00 94.62 83 SER A O 1
ATOM 660 N N . GLN A 1 84 ? -4.316 -2.319 8.294 1.00 95.69 84 GLN A N 1
ATOM 661 C CA . GLN A 1 84 ? -4.094 -1.960 9.701 1.00 95.69 84 GLN A CA 1
ATOM 662 C C . GLN A 1 84 ? -5.281 -2.276 10.627 1.00 95.69 84 GLN A C 1
ATOM 664 O O . GLN A 1 84 ? -5.185 -2.087 11.836 1.00 95.69 84 GLN A O 1
ATOM 669 N N . GLY A 1 85 ? -6.420 -2.729 10.100 1.00 96.38 85 GLY A N 1
ATOM 670 C CA . GLY A 1 85 ? -7.615 -3.012 10.895 1.00 96.38 85 GLY A CA 1
ATOM 671 C C . GLY A 1 85 ? -8.358 -1.764 11.381 1.00 96.38 85 GLY A C 1
ATOM 672 O O . GLY A 1 85 ? -9.074 -1.831 12.381 1.00 96.38 85 GLY A O 1
ATOM 673 N N . PHE A 1 86 ? -8.203 -0.618 10.707 1.00 97.75 86 PHE A N 1
ATOM 674 C CA . PHE A 1 86 ? -9.055 0.539 10.979 1.00 97.75 86 PHE A CA 1
ATOM 675 C C . PHE A 1 86 ? -10.494 0.271 10.532 1.00 97.75 86 PHE A C 1
ATOM 677 O O . PHE A 1 86 ? -10.701 -0.265 9.440 1.00 97.75 86 PHE A O 1
ATOM 684 N N . PRO A 1 87 ? -11.501 0.710 11.309 1.00 97.38 87 PRO A N 1
ATOM 685 C CA . PRO A 1 87 ? -12.873 0.673 10.840 1.00 97.38 87 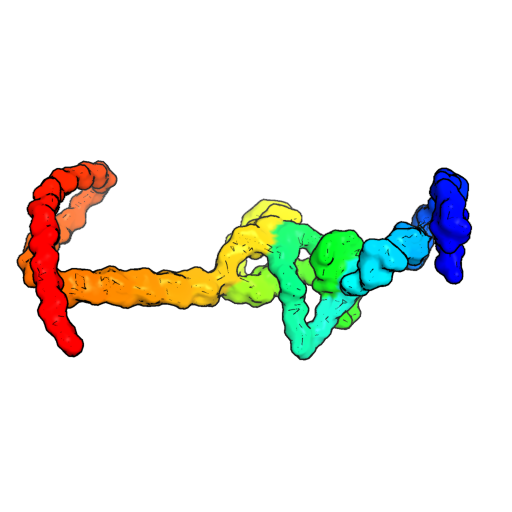PRO A CA 1
ATOM 686 C C . PRO A 1 87 ? -13.039 1.614 9.641 1.00 97.38 87 PRO A C 1
ATOM 688 O O . PRO A 1 87 ? -12.432 2.688 9.572 1.00 97.38 87 PRO A O 1
ATOM 691 N N . ASP A 1 88 ? -13.904 1.242 8.697 1.00 97.50 88 ASP A N 1
ATOM 692 C CA . ASP A 1 88 ? -14.158 2.047 7.494 1.00 97.50 88 ASP A CA 1
ATOM 693 C C . ASP A 1 88 ? -14.726 3.440 7.825 1.00 97.50 88 ASP A C 1
ATOM 695 O O . ASP A 1 88 ? -14.531 4.391 7.065 1.00 97.50 88 ASP A O 1
ATOM 699 N N . THR A 1 89 ? -15.343 3.585 9.001 1.00 97.94 89 THR A N 1
ATOM 700 C CA . THR A 1 89 ? -15.844 4.852 9.551 1.00 97.94 89 THR A CA 1
ATOM 701 C C . THR A 1 89 ? -14.740 5.790 10.052 1.00 97.94 89 THR A C 1
ATOM 703 O O . THR A 1 89 ? -14.996 6.983 10.224 1.00 97.94 89 THR A O 1
ATOM 706 N N . TYR A 1 90 ? -13.511 5.297 10.261 1.00 97.75 90 TYR A N 1
ATOM 707 C CA . TYR A 1 90 ? -12.393 6.119 10.721 1.00 97.75 90 TYR A CA 1
ATOM 708 C C . TYR A 1 90 ? -12.005 7.159 9.663 1.00 97.75 90 TYR A C 1
ATOM 710 O O . TYR A 1 90 ? -11.865 6.850 8.467 1.00 97.75 90 TYR A O 1
ATOM 718 N N . ARG A 1 91 ? -11.828 8.405 10.116 1.00 97.06 91 ARG A N 1
ATOM 719 C CA . ARG A 1 91 ? -11.542 9.564 9.266 1.00 97.06 91 ARG A CA 1
ATOM 720 C C . ARG A 1 91 ? -10.068 9.943 9.358 1.00 97.06 91 ARG A C 1
ATOM 722 O O . ARG A 1 91 ? -9.562 10.227 10.436 1.00 97.06 91 ARG A O 1
ATOM 729 N N . PHE A 1 92 ? -9.415 9.998 8.203 1.00 97.44 92 PHE A N 1
ATOM 730 C CA . PHE A 1 92 ? -8.058 10.520 8.044 1.00 97.44 92 PHE A CA 1
ATOM 731 C C . PHE A 1 92 ? -8.121 11.895 7.375 1.00 97.44 92 PHE A C 1
ATOM 733 O O . PHE A 1 92 ? -8.932 12.102 6.465 1.00 97.44 92 PHE A O 1
ATOM 740 N N . PHE A 1 93 ? -7.251 12.817 7.780 1.00 97.69 93 PHE A N 1
ATOM 741 C CA . PHE A 1 93 ? -7.266 14.212 7.318 1.00 97.69 93 PHE A CA 1
ATOM 742 C C . PHE A 1 93 ? -6.003 14.566 6.520 1.00 97.69 93 PHE A C 1
ATOM 744 O O . PHE A 1 93 ? -5.008 13.854 6.587 1.00 97.69 93 PHE A O 1
ATOM 751 N N . GLY A 1 94 ? -6.041 15.647 5.738 1.00 97.44 94 GLY A N 1
ATOM 752 C CA . GLY A 1 94 ? -4.914 16.085 4.902 1.00 97.44 94 GLY A CA 1
ATOM 753 C C . GLY A 1 94 ? -4.916 15.512 3.480 1.00 97.44 94 GLY A C 1
ATOM 754 O O . GLY A 1 94 ? -5.930 14.989 2.998 1.00 97.44 94 GLY A O 1
ATOM 755 N N . ASN A 1 95 ? -3.783 15.646 2.787 1.00 97.12 95 ASN A N 1
ATOM 756 C CA . ASN A 1 95 ? -3.636 15.162 1.414 1.00 97.12 95 ASN A CA 1
ATOM 757 C C . ASN A 1 95 ? -3.470 13.627 1.365 1.00 97.12 95 ASN A C 1
ATOM 759 O O . ASN A 1 95 ? -3.441 12.943 2.389 1.00 97.12 95 ASN A O 1
ATOM 763 N N . ILE A 1 96 ? -3.388 13.051 0.163 1.00 95.44 96 ILE A N 1
ATOM 764 C CA . ILE A 1 96 ? -3.297 11.593 0.002 1.00 95.44 96 ILE A CA 1
ATOM 765 C C . ILE A 1 96 ? -2.045 10.993 0.666 1.00 95.44 96 ILE A C 1
ATOM 767 O O . ILE A 1 96 ? -2.135 9.921 1.262 1.00 95.44 96 ILE A O 1
ATOM 771 N N . LEU A 1 97 ? -0.901 11.681 0.610 1.00 94.38 97 LEU A N 1
ATOM 772 C CA . LEU A 1 97 ? 0.354 11.230 1.218 1.00 94.38 97 LEU A CA 1
ATOM 773 C C . LEU A 1 97 ? 0.300 11.345 2.743 1.00 94.38 97 LEU A C 1
ATOM 775 O O . LEU A 1 97 ? 0.738 10.438 3.444 1.00 94.38 97 LEU A O 1
ATOM 779 N N . ASP A 1 98 ? -0.305 12.410 3.269 1.00 96.88 98 ASP A N 1
ATOM 780 C CA . ASP A 1 98 ? -0.513 12.585 4.707 1.00 96.88 98 ASP A CA 1
ATOM 781 C C . ASP A 1 98 ? -1.391 11.480 5.285 1.00 96.88 98 ASP A C 1
ATOM 783 O O . ASP A 1 98 ? -1.115 10.983 6.377 1.00 96.88 98 ASP A O 1
ATOM 787 N N . LYS A 1 99 ? -2.428 11.070 4.548 1.00 97.44 99 LYS A N 1
ATOM 788 C CA . LYS A 1 99 ? -3.308 9.969 4.952 1.00 97.44 99 LYS A CA 1
ATOM 789 C C . LYS A 1 99 ? -2.567 8.632 4.966 1.00 97.44 99 LYS A C 1
ATOM 791 O O . LYS A 1 99 ? -2.683 7.901 5.945 1.00 97.44 99 LYS A O 1
ATOM 796 N N . HIS A 1 100 ? -1.768 8.327 3.939 1.00 96.00 100 HIS A N 1
ATOM 797 C CA . HIS A 1 100 ? -0.918 7.128 3.954 1.00 96.00 100 HIS A CA 1
ATOM 798 C C . HIS A 1 100 ? 0.078 7.159 5.117 1.00 96.00 100 HIS A C 1
ATOM 800 O O . HIS A 1 100 ? 0.222 6.163 5.819 1.00 96.00 100 HIS A O 1
ATOM 806 N N . ARG A 1 101 ? 0.700 8.313 5.391 1.00 96.38 101 ARG A N 1
ATOM 807 C CA . ARG A 1 101 ? 1.628 8.483 6.515 1.00 96.38 101 ARG A CA 1
ATOM 808 C C . ARG A 1 101 ? 0.949 8.268 7.869 1.00 96.38 101 ARG A C 1
ATOM 810 O O . ARG A 1 101 ? 1.514 7.583 8.714 1.00 96.38 101 ARG A O 1
ATOM 817 N N . GLN A 1 102 ? -0.259 8.802 8.067 1.00 97.50 102 GLN A N 1
ATOM 818 C CA . GLN A 1 102 ? -1.054 8.569 9.280 1.00 97.50 102 GLN A CA 1
ATOM 819 C C . GLN A 1 102 ? -1.330 7.081 9.500 1.00 97.50 102 GLN A C 1
ATOM 821 O O . GLN A 1 102 ? -1.140 6.585 10.603 1.00 97.50 102 GLN A O 1
ATOM 826 N N . ILE A 1 103 ? -1.733 6.362 8.452 1.00 96.38 103 ILE A N 1
ATOM 827 C CA . ILE A 1 103 ? -2.035 4.926 8.527 1.00 96.38 103 ILE A CA 1
ATOM 828 C C . ILE A 1 103 ? -0.763 4.100 8.753 1.00 96.38 103 ILE A C 1
ATOM 830 O O . ILE A 1 103 ? -0.751 3.188 9.579 1.00 96.38 103 ILE A O 1
ATOM 834 N N . GLY A 1 104 ? 0.308 4.420 8.026 1.00 94.38 104 GLY A N 1
ATOM 835 C CA . GLY A 1 104 ? 1.595 3.733 8.103 1.00 94.38 104 GLY A CA 1
ATOM 836 C C . GLY A 1 104 ? 2.263 3.851 9.469 1.00 94.38 104 GLY A C 1
ATOM 837 O O . GLY A 1 104 ? 2.821 2.873 9.951 1.00 94.38 104 GLY A O 1
ATOM 838 N N . ASN A 1 105 ? 2.156 5.018 10.107 1.00 95.88 105 ASN A N 1
ATOM 839 C CA . ASN A 1 105 ? 2.737 5.270 11.426 1.00 95.88 105 ASN A CA 1
ATOM 840 C C . ASN A 1 105 ? 1.833 4.837 12.590 1.00 95.88 105 ASN A C 1
ATOM 842 O O . ASN A 1 105 ? 2.277 4.842 13.736 1.00 95.88 105 ASN A O 1
ATOM 846 N N . ALA A 1 106 ? 0.564 4.522 12.330 1.00 95.94 106 ALA A N 1
ATOM 847 C CA . ALA A 1 106 ? -0.362 4.148 13.384 1.00 95.94 106 ALA A CA 1
ATOM 848 C C . ALA A 1 106 ? -0.129 2.719 13.887 1.00 95.94 106 ALA A C 1
ATOM 850 O O . ALA A 1 106 ? 0.228 1.812 13.132 1.00 95.94 106 ALA A O 1
ATOM 851 N N . VAL A 1 107 ? -0.426 2.515 15.171 1.00 95.62 107 VAL A N 1
ATOM 852 C CA . VAL A 1 107 ? -0.563 1.179 15.756 1.00 95.62 107 VAL A CA 1
ATOM 853 C C . VAL A 1 107 ? -1.904 0.581 15.301 1.00 95.62 107 VAL A C 1
ATOM 855 O O . VAL A 1 107 ? -2.925 1.266 15.420 1.00 95.62 107 VAL A O 1
ATOM 858 N N . PRO A 1 108 ? -1.940 -0.673 14.808 1.00 95.94 108 PRO A N 1
ATOM 859 C CA . PRO A 1 108 ? -3.185 -1.330 14.420 1.00 95.94 108 PRO A CA 1
ATOM 860 C C . PRO A 1 108 ? -4.209 -1.327 15.574 1.00 95.94 108 PRO A C 1
ATOM 862 O O . PRO A 1 108 ? -3.893 -1.836 16.658 1.00 95.94 108 PRO A O 1
ATOM 865 N N . PRO A 1 109 ? -5.448 -0.827 15.385 1.00 96.56 109 PRO A N 1
ATOM 866 C CA . PRO A 1 109 ? -6.457 -0.805 16.446 1.00 96.56 109 PRO A CA 1
ATOM 867 C C . PRO A 1 109 ? -6.742 -2.169 17.102 1.00 96.56 109 PRO A C 1
ATOM 869 O O . PRO A 1 109 ? -6.883 -2.201 18.327 1.00 96.56 109 PRO A O 1
ATOM 872 N N . PRO A 1 110 ? -6.768 -3.308 16.373 1.00 96.19 110 PRO A N 1
ATOM 873 C CA . PRO A 1 110 ? -6.920 -4.619 17.004 1.00 96.19 110 PRO A CA 1
ATOM 874 C C . PRO A 1 110 ? -5.792 -4.937 17.994 1.00 96.19 110 PRO A C 1
ATOM 876 O O . PRO A 1 110 ? -6.057 -5.436 19.084 1.00 96.19 110 PRO A O 1
ATOM 879 N N . MET A 1 111 ? -4.547 -4.593 17.650 1.00 96.44 111 MET A N 1
ATOM 880 C CA . MET A 1 111 ? -3.386 -4.794 18.521 1.00 96.44 111 MET A CA 1
ATOM 881 C C . MET A 1 111 ? -3.481 -3.916 19.773 1.00 96.44 111 MET A C 1
ATOM 883 O O . MET A 1 111 ? -3.349 -4.417 20.888 1.00 96.44 111 MET A O 1
ATOM 887 N N . ALA A 1 112 ? -3.788 -2.626 19.599 1.00 96.88 112 ALA A N 1
ATOM 888 C CA . ALA A 1 112 ? -3.972 -1.695 20.712 1.00 96.88 112 ALA A CA 1
ATOM 889 C C . ALA A 1 112 ? -5.097 -2.142 21.664 1.00 96.88 112 ALA A C 1
ATOM 891 O O . ALA A 1 112 ? -4.953 -2.043 22.882 1.00 96.88 112 ALA A O 1
ATOM 892 N N . ARG A 1 113 ? -6.192 -2.698 21.125 1.00 97.50 113 ARG A N 1
ATOM 893 C CA . ARG A 1 113 ? -7.297 -3.250 21.919 1.00 97.50 113 ARG A CA 1
ATOM 894 C C . ARG A 1 113 ? -6.835 -4.383 22.832 1.00 97.50 113 ARG A C 1
ATOM 896 O O . ARG A 1 113 ? -7.200 -4.382 24.002 1.00 97.50 113 ARG A O 1
ATOM 903 N N . PHE A 1 114 ? -6.061 -5.344 22.324 1.00 97.19 114 PHE A N 1
ATOM 904 C CA . PHE A 1 114 ? -5.582 -6.460 23.147 1.00 97.19 114 PHE A CA 1
ATOM 905 C C . PHE A 1 114 ? -4.640 -5.992 24.256 1.00 97.19 114 PHE A C 1
ATOM 907 O O . PHE A 1 114 ? -4.817 -6.392 25.402 1.00 97.19 114 PHE A O 1
ATOM 914 N N . ILE A 1 115 ? -3.721 -5.074 23.949 1.00 97.31 115 ILE A N 1
ATOM 915 C CA . ILE A 1 115 ? -2.842 -4.471 24.961 1.00 97.31 115 ILE A CA 1
ATOM 916 C C . ILE A 1 115 ? -3.673 -3.756 26.040 1.00 97.31 115 ILE A C 1
ATOM 918 O O . ILE A 1 115 ? -3.450 -3.959 27.231 1.00 97.31 115 ILE A O 1
ATOM 922 N N . GLY A 1 116 ? -4.678 -2.971 25.640 1.00 97.38 116 GLY A N 1
ATOM 923 C CA . GLY A 1 116 ? -5.565 -2.273 26.574 1.00 97.38 116 GLY A CA 1
ATOM 924 C C . GLY A 1 116 ? -6.367 -3.212 27.483 1.00 97.38 116 GLY A C 1
ATOM 925 O O . GLY A 1 116 ? -6.572 -2.899 28.654 1.00 97.38 116 GLY A O 1
ATOM 926 N N . LEU A 1 117 ? -6.784 -4.379 26.980 1.00 97.19 117 LEU A N 1
ATOM 927 C CA . LEU A 1 117 ? -7.472 -5.390 27.789 1.00 97.19 117 LEU A CA 1
ATOM 928 C C . LEU A 1 117 ? -6.564 -5.975 28.878 1.00 97.19 117 LEU A C 1
ATOM 930 O O . LEU A 1 117 ? -7.025 -6.153 30.003 1.00 97.19 117 LEU A O 1
ATOM 934 N N . GLU A 1 118 ? -5.293 -6.240 28.576 1.00 96.88 118 GLU A N 1
ATOM 935 C CA . GLU A 1 118 ? -4.340 -6.754 29.571 1.00 96.88 118 GLU A CA 1
ATOM 936 C C . GLU A 1 118 ? -3.988 -5.707 30.636 1.00 96.88 118 GLU A C 1
ATOM 938 O O . GLU A 1 118 ? -3.909 -6.023 31.827 1.00 96.88 118 GLU A O 1
ATOM 943 N N . ILE A 1 119 ? -3.866 -4.438 30.234 1.00 96.25 119 ILE A N 1
ATOM 944 C CA . ILE A 1 119 ? -3.703 -3.323 31.176 1.00 96.25 119 ILE A CA 1
ATOM 945 C C . ILE A 1 119 ? -4.919 -3.237 32.105 1.00 96.25 119 ILE A C 1
ATOM 947 O O . ILE A 1 119 ? -4.752 -3.150 33.319 1.00 96.25 119 ILE A O 1
ATOM 951 N N . ARG A 1 120 ? -6.141 -3.321 31.562 1.00 94.50 120 ARG A N 1
ATOM 952 C CA . ARG A 1 120 ? -7.372 -3.288 32.364 1.00 94.50 120 ARG A CA 1
ATOM 953 C C . ARG A 1 120 ? -7.412 -4.415 33.398 1.00 94.50 120 ARG A C 1
ATOM 955 O O . ARG A 1 120 ? -7.663 -4.137 34.564 1.00 94.50 120 ARG A O 1
ATOM 962 N N . LYS A 1 121 ? -7.099 -5.652 33.000 1.00 94.81 121 LYS A N 1
ATOM 963 C CA . LYS A 1 121 ? -7.039 -6.796 33.929 1.00 94.81 121 LYS A CA 1
ATOM 964 C C . LYS A 1 121 ? -6.057 -6.554 35.078 1.00 94.81 121 LYS A C 1
ATOM 966 O O . LYS A 1 121 ? -6.337 -6.900 36.218 1.00 94.81 121 LYS A O 1
ATOM 971 N N . SER A 1 122 ? -4.912 -5.941 34.780 1.00 94.38 122 SER A N 1
ATOM 972 C CA . SER A 1 122 ? -3.881 -5.638 35.779 1.00 94.38 122 SER A CA 1
ATOM 973 C C . SER A 1 122 ? -4.308 -4.541 36.761 1.00 94.38 122 SER A C 1
ATOM 975 O O . SER A 1 122 ? -3.874 -4.539 37.911 1.00 94.38 122 SER A O 1
ATOM 977 N N . LEU A 1 123 ? -5.156 -3.607 36.323 1.00 93.69 123 LEU A N 1
ATOM 978 C CA . LEU A 1 123 ? -5.760 -2.603 37.199 1.00 93.69 123 LEU A CA 1
ATOM 979 C C . LEU A 1 123 ? -6.835 -3.230 38.092 1.00 93.69 123 LEU A C 1
ATOM 981 O O . LEU A 1 123 ? -6.797 -3.022 39.300 1.00 93.69 123 LEU A O 1
ATOM 985 N N . GLU A 1 124 ? -7.718 -4.053 37.519 1.00 90.94 124 GLU A N 1
ATOM 986 C CA . GLU A 1 124 ? -8.765 -4.781 38.253 1.00 90.94 124 GLU A CA 1
ATOM 987 C C . GLU A 1 124 ? -8.172 -5.723 39.318 1.00 90.94 124 GLU A C 1
ATOM 989 O O . GLU A 1 124 ? -8.701 -5.805 40.425 1.00 90.94 124 GLU A O 1
ATOM 994 N N . TRP A 1 125 ? -7.030 -6.364 39.030 1.00 78.62 125 TRP A N 1
ATOM 995 C CA . TRP A 1 125 ? -6.287 -7.176 40.003 1.00 78.62 125 TRP A CA 1
ATOM 996 C C . TRP A 1 125 ? -5.907 -6.385 41.262 1.00 78.62 125 TRP A C 1
ATOM 998 O O . TRP A 1 125 ? -6.053 -6.884 42.371 1.00 78.62 125 TRP A O 1
ATOM 1008 N N . LYS A 1 126 ? -5.439 -5.140 41.110 1.00 68.69 126 LYS A N 1
ATOM 1009 C CA . LYS A 1 126 ? -5.059 -4.301 42.257 1.00 68.69 126 LYS A CA 1
ATOM 1010 C C . LYS A 1 126 ? -6.265 -3.805 43.051 1.00 68.69 126 LYS A C 1
ATOM 1012 O O . LYS A 1 126 ? -6.142 -3.612 44.254 1.00 68.69 126 LYS A O 1
ATOM 1017 N N . THR A 1 127 ? -7.407 -3.592 42.398 1.00 63.91 127 THR A N 1
ATOM 1018 C CA . THR A 1 127 ? -8.631 -3.133 43.071 1.00 63.91 127 THR A CA 1
ATOM 1019 C C . THR A 1 127 ? -9.254 -4.228 43.939 1.00 63.91 127 THR A C 1
ATOM 1021 O O . THR A 1 127 ? -9.834 -3.915 44.967 1.00 63.91 127 THR A O 1
ATOM 1024 N N . ALA A 1 128 ? -9.090 -5.505 43.578 1.00 58.94 128 ALA A N 1
ATOM 1025 C CA . ALA A 1 128 ? -9.571 -6.633 44.382 1.00 58.94 128 ALA A CA 1
ATOM 1026 C C . ALA A 1 128 ? -8.755 -6.882 45.671 1.00 58.94 128 ALA A C 1
ATOM 1028 O O . ALA A 1 128 ? -9.221 -7.604 46.547 1.00 58.94 128 ALA A O 1
ATOM 1029 N N . ASP A 1 129 ? -7.560 -6.292 45.780 1.00 59.31 129 ASP A N 1
ATOM 1030 C CA . ASP A 1 129 ? -6.601 -6.515 46.875 1.00 59.31 129 ASP A CA 1
ATOM 1031 C C . ASP A 1 129 ? -6.440 -5.280 47.795 1.00 59.31 129 ASP A C 1
ATOM 1033 O O . ASP A 1 129 ? -5.637 -5.287 48.729 1.00 59.31 129 ASP A O 1
ATOM 1037 N N . GLN A 1 130 ? -7.201 -4.201 47.552 1.00 52.25 130 GLN A N 1
ATOM 1038 C CA . GLN A 1 130 ? -7.310 -3.059 48.466 1.00 52.25 130 GLN A CA 1
ATOM 1039 C C . GLN A 1 130 ? -8.695 -3.041 49.130 1.00 52.25 130 GLN A C 1
ATOM 1041 O O . GLN A 1 130 ? -9.686 -2.891 48.417 1.00 52.25 130 GLN A O 1
ATOM 1046 N N . PRO A 1 131 ? -8.796 -3.155 50.471 1.00 45.78 131 PRO A N 1
ATOM 1047 C CA . PRO A 1 131 ? -10.052 -2.899 51.162 1.00 45.78 131 PRO A CA 1
ATOM 1048 C C . PRO A 1 131 ? -10.453 -1.430 50.979 1.00 45.78 131 PRO A C 1
ATOM 1050 O O . PRO A 1 131 ? -9.607 -0.534 51.000 1.00 45.78 131 PRO A O 1
ATOM 1053 N N . ASP A 1 132 ? -11.750 -1.242 50.764 1.00 44.53 132 ASP A N 1
ATOM 1054 C CA . ASP A 1 132 ? -12.482 -0.019 50.434 1.00 44.53 132 ASP A CA 1
ATOM 1055 C C . ASP A 1 132 ? -11.846 1.290 50.942 1.00 44.53 132 ASP A C 1
ATOM 1057 O O . ASP A 1 132 ? -11.827 1.583 52.138 1.00 44.53 132 ASP A O 1
ATOM 1061 N N . ILE A 1 133 ? -11.385 2.129 50.009 1.00 53.41 133 ILE A N 1
ATOM 1062 C CA . ILE A 1 133 ? -11.249 3.570 50.246 1.00 53.41 133 ILE A CA 1
ATOM 1063 C C . ILE A 1 133 ? -12.506 4.204 49.653 1.00 53.41 133 ILE A C 1
ATOM 1065 O O . ILE A 1 133 ? -12.628 4.327 48.431 1.00 53.41 133 ILE A O 1
ATOM 1069 N N . GLU A 1 134 ? -13.448 4.579 50.519 1.00 46.12 134 GLU A N 1
ATOM 1070 C CA . GLU A 1 134 ? -14.620 5.377 50.158 1.00 46.12 134 GLU A CA 1
ATOM 1071 C C . GLU A 1 134 ? -14.155 6.641 49.422 1.00 46.12 134 GLU A C 1
ATOM 1073 O O . GLU A 1 134 ? -13.542 7.538 50.000 1.00 46.12 134 GLU A O 1
ATOM 1078 N N . THR A 1 135 ? -14.404 6.703 48.116 1.00 39.56 135 THR A N 1
ATOM 1079 C CA . THR A 1 135 ? -14.204 7.920 47.329 1.00 39.56 135 THR A CA 1
ATOM 1080 C C . THR A 1 135 ? -15.568 8.413 46.877 1.00 39.56 135 THR A C 1
ATOM 1082 O O . THR A 1 135 ? -16.121 7.972 45.870 1.00 39.56 135 THR A O 1
ATOM 1085 N N . GLU A 1 136 ? -16.136 9.331 47.660 1.00 37.00 136 GLU A N 1
ATOM 1086 C CA . GLU A 1 136 ? -17.265 10.147 47.224 1.00 37.00 136 GLU A CA 1
ATOM 1087 C C . GLU A 1 136 ? -16.825 10.946 45.992 1.00 37.00 136 GLU A C 1
ATOM 1089 O O . GLU A 1 136 ? -15.985 11.844 46.057 1.00 37.00 136 GLU A O 1
ATOM 1094 N N . THR A 1 137 ? -17.360 10.585 44.830 1.00 34.78 137 THR A N 1
ATOM 1095 C CA . THR A 1 137 ? -17.130 11.318 43.586 1.00 34.78 137 THR A CA 1
ATOM 1096 C C . THR A 1 137 ? -18.211 12.384 43.434 1.00 34.78 137 THR A C 1
ATOM 1098 O O . THR A 1 137 ? -19.214 12.187 42.753 1.00 34.78 137 THR A O 1
ATOM 1101 N N . GLU A 1 138 ? -18.010 13.551 44.053 1.00 29.34 138 GLU A N 1
ATOM 1102 C CA . GLU A 1 138 ? -18.724 14.762 43.637 1.00 29.34 138 GLU A CA 1
ATOM 1103 C C . GLU A 1 138 ? -18.123 15.278 42.321 1.00 29.34 138 GLU A C 1
ATOM 1105 O O . GLU A 1 138 ? -16.989 15.757 42.262 1.00 29.34 138 GLU A O 1
ATOM 1110 N N . VAL A 1 139 ? -18.900 15.204 41.240 1.00 39.59 139 VAL A N 1
ATOM 1111 C CA . VAL A 1 139 ? -18.555 15.837 39.963 1.00 39.59 139 VAL A CA 1
ATOM 1112 C C . VAL A 1 139 ? -18.973 17.308 40.020 1.00 39.59 139 VAL A C 1
ATOM 1114 O O . VAL A 1 139 ? -20.136 17.642 39.795 1.00 39.59 139 VAL A O 1
ATOM 1117 N N . LYS A 1 140 ? -18.018 18.206 40.278 1.00 30.23 140 LYS A N 1
ATOM 1118 C CA . LYS A 1 140 ? -18.128 19.629 39.920 1.00 30.23 140 LYS A CA 1
ATOM 1119 C C . LYS A 1 140 ? -17.064 19.980 38.888 1.00 30.23 140 LYS A C 1
ATOM 1121 O O . LYS A 1 140 ? -15.920 19.548 38.990 1.00 30.23 140 LYS A O 1
ATOM 1126 N N . GLY A 1 141 ? -17.510 20.701 37.860 1.00 36.72 141 GLY A N 1
ATOM 1127 C CA . GLY A 1 141 ? -16.728 21.084 36.690 1.00 36.72 141 GLY A CA 1
ATOM 1128 C C . GLY A 1 141 ? -15.434 21.826 37.024 1.00 36.72 141 GLY A C 1
ATOM 1129 O O . GLY A 1 141 ? -15.296 22.420 38.089 1.00 36.72 141 GLY A O 1
ATOM 1130 N N . ASP A 1 142 ? -14.525 21.773 36.050 1.00 43.88 142 ASP A N 1
ATOM 1131 C CA . ASP A 1 142 ? -13.208 22.418 35.996 1.00 43.88 142 ASP A CA 1
ATOM 1132 C C . ASP A 1 142 ? -12.149 21.828 36.946 1.00 43.88 142 ASP A C 1
ATOM 1134 O O . ASP A 1 142 ? -11.766 22.397 37.967 1.00 43.88 142 ASP A O 1
ATOM 1138 N N . VAL A 1 143 ? -11.620 20.652 36.583 1.00 34.50 143 VAL A N 1
ATOM 1139 C CA . VAL A 1 143 ? -10.629 19.936 37.400 1.00 34.50 143 VAL A CA 1
ATOM 1140 C C . VAL A 1 143 ? -9.212 20.460 37.154 1.00 34.50 143 VAL A C 1
ATOM 1142 O O . VAL A 1 143 ? -8.539 20.100 36.186 1.00 34.50 143 VAL A O 1
ATOM 1145 N N . LYS A 1 144 ? -8.717 21.241 38.116 1.00 33.59 144 LYS A N 1
ATOM 1146 C CA . LYS A 1 144 ? -7.291 21.325 38.445 1.00 33.59 144 LYS A CA 1
ATOM 1147 C C . LYS A 1 144 ? -6.947 20.061 39.247 1.00 33.59 144 LYS A C 1
ATOM 1149 O O . LYS A 1 144 ? -7.342 19.941 40.402 1.00 33.59 144 LYS A O 1
ATOM 1154 N N . MET A 1 145 ? -6.271 19.090 38.630 1.00 30.70 145 MET A N 1
ATOM 1155 C CA . MET A 1 145 ? -5.794 17.895 39.339 1.00 30.70 145 MET A CA 1
ATOM 1156 C C . MET A 1 145 ? -4.566 18.262 40.176 1.00 30.70 145 MET A C 1
ATOM 1158 O O . MET A 1 145 ? -3.471 18.407 39.637 1.00 30.70 145 MET A O 1
ATOM 1162 N N . GLU A 1 146 ? -4.735 18.403 41.489 1.00 28.22 146 GLU A N 1
ATOM 1163 C CA . GLU A 1 146 ? -3.617 18.393 42.433 1.00 28.22 146 GLU A CA 1
ATOM 1164 C C . GLU A 1 146 ? -3.486 16.984 43.019 1.00 28.22 146 GLU A C 1
ATOM 1166 O O . GLU A 1 146 ? -4.286 16.549 43.846 1.00 28.22 146 GLU A O 1
ATOM 1171 N N . VAL A 1 147 ? -2.481 16.242 42.550 1.00 35.28 147 VAL A N 1
ATOM 1172 C CA . VAL A 1 147 ? -2.135 14.923 43.085 1.00 35.28 147 VAL A CA 1
ATOM 1173 C C . VAL A 1 147 ? -1.237 15.135 44.300 1.00 35.28 147 VAL A C 1
ATOM 1175 O O . VAL A 1 147 ? -0.065 15.481 44.154 1.00 35.28 147 VAL A O 1
ATOM 1178 N N . LYS A 1 148 ? -1.766 14.924 45.509 1.00 32.44 148 LYS A N 1
ATOM 1179 C CA . LYS A 1 148 ? -0.934 14.796 46.712 1.00 32.44 148 LYS A CA 1
ATOM 1180 C C . LYS A 1 148 ? -0.508 13.340 46.863 1.00 32.44 148 LYS A C 1
ATOM 1182 O O . LYS A 1 148 ? -1.332 12.466 47.111 1.00 32.44 148 LYS A O 1
ATOM 1187 N N . VAL A 1 149 ? 0.787 13.094 46.692 1.00 35.31 149 VAL A N 1
ATOM 1188 C CA . VAL A 1 149 ? 1.410 11.796 46.964 1.00 35.31 149 VAL A CA 1
ATOM 1189 C C . VAL A 1 149 ? 1.564 11.665 48.478 1.00 35.31 149 VAL A C 1
ATOM 1191 O O . VAL A 1 149 ? 2.321 12.419 49.084 1.00 35.31 149 VAL A O 1
ATOM 1194 N N . ALA A 1 150 ? 0.838 10.734 49.096 1.00 43.88 150 ALA A N 1
ATOM 1195 C CA . ALA A 1 150 ? 1.163 10.277 50.442 1.00 43.88 150 ALA A CA 1
ATOM 1196 C C . ALA A 1 150 ? 2.310 9.262 50.336 1.00 43.88 150 ALA A C 1
ATOM 1198 O O . ALA A 1 150 ? 2.227 8.310 49.557 1.00 43.88 150 ALA A O 1
ATOM 1199 N N . GLU A 1 151 ? 3.392 9.486 51.080 1.00 39.59 151 GLU A N 1
ATOM 1200 C CA . GLU A 1 151 ? 4.541 8.582 51.121 1.00 39.59 151 GLU A CA 1
ATOM 1201 C C . GLU A 1 151 ? 4.112 7.217 51.680 1.00 39.59 151 GLU A C 1
ATOM 1203 O O . GLU A 1 151 ? 3.760 7.075 52.852 1.00 39.59 151 GLU A O 1
ATOM 1208 N N . GLY A 1 152 ? 4.101 6.203 50.813 1.00 40.88 152 GLY A N 1
ATOM 1209 C CA . GLY A 1 152 ? 3.814 4.826 51.197 1.00 40.88 152 GLY A CA 1
ATOM 1210 C C . GLY A 1 152 ? 4.938 4.252 52.057 1.00 40.88 152 GLY A C 1
ATOM 1211 O O . GLY A 1 152 ? 6.110 4.312 51.689 1.00 40.88 152 GLY A O 1
ATOM 1212 N N . SER A 1 153 ? 4.574 3.673 53.203 1.00 44.78 153 SER A N 1
ATOM 1213 C CA . SER A 1 153 ? 5.492 2.933 54.077 1.00 44.78 153 SER A CA 1
ATOM 1214 C C . SER A 1 153 ? 6.109 1.716 53.356 1.00 44.78 153 SER A C 1
ATOM 1216 O O . SER A 1 153 ? 5.476 1.162 52.453 1.00 44.78 153 SER A O 1
ATOM 1218 N N . PRO A 1 154 ? 7.321 1.256 53.734 1.00 45.78 154 PRO A N 1
ATOM 1219 C CA . PRO A 1 154 ? 8.034 0.237 52.972 1.00 45.78 154 PRO A CA 1
ATOM 1220 C C . PRO A 1 154 ? 7.333 -1.123 53.070 1.00 45.78 154 PRO A C 1
ATOM 1222 O O . PRO A 1 154 ? 6.993 -1.577 54.165 1.00 45.78 154 PRO A O 1
ATOM 1225 N N . CYS A 1 155 ? 7.174 -1.802 51.930 1.00 41.94 155 CYS A N 1
ATOM 1226 C CA . CYS A 1 155 ? 6.771 -3.207 51.890 1.00 41.94 155 CYS A CA 1
ATOM 1227 C C . CYS A 1 155 ? 7.750 -4.054 52.714 1.00 41.94 155 CYS A C 1
ATOM 1229 O O . CYS A 1 155 ? 8.954 -4.060 52.450 1.00 41.94 155 CYS A O 1
ATOM 1231 N N . LYS A 1 156 ? 7.234 -4.786 53.707 1.00 43.38 156 LYS A N 1
ATOM 1232 C CA . LYS A 1 156 ? 8.020 -5.794 54.426 1.00 43.38 156 LYS A CA 1
ATOM 1233 C C . LYS A 1 156 ? 8.264 -7.005 53.516 1.00 43.38 156 LYS A C 1
ATOM 1235 O O . LYS A 1 156 ? 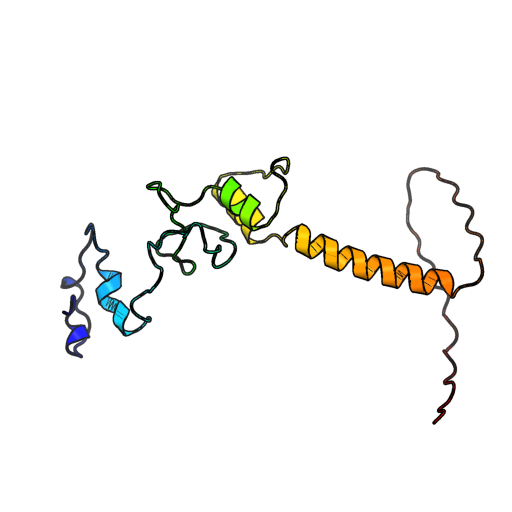7.333 -7.432 52.834 1.00 43.38 156 LYS A O 1
ATOM 1240 N N . PRO A 1 157 ? 9.467 -7.602 53.532 1.00 50.06 157 PRO A N 1
ATOM 1241 C CA . PRO A 1 157 ? 9.725 -8.839 52.814 1.00 50.06 157 PRO A CA 1
ATOM 1242 C C . PRO A 1 157 ? 9.131 -10.016 53.603 1.00 50.06 157 PRO A C 1
ATOM 1244 O O . PRO A 1 157 ? 9.605 -10.337 54.691 1.00 50.06 157 PRO A O 1
ATOM 1247 N N . GLY A 1 158 ? 8.083 -10.646 53.071 1.00 42.25 158 GLY A N 1
ATOM 1248 C CA . GLY A 1 158 ? 7.610 -11.969 53.499 1.00 42.25 158 GLY A CA 1
ATOM 1249 C C . GLY A 1 158 ? 8.028 -12.977 52.435 1.00 42.25 158 GLY A C 1
ATOM 1250 O O . GLY A 1 158 ? 7.586 -12.890 51.298 1.00 42.25 158 GLY A O 1
ATOM 1251 N N . SER A 1 159 ? 9.091 -13.739 52.679 1.00 38.66 159 SER A N 1
ATOM 1252 C CA . SER A 1 159 ? 9.088 -15.041 53.363 1.00 38.66 159 SER A CA 1
ATOM 1253 C C . SER A 1 159 ? 9.049 -16.172 52.338 1.00 38.66 159 SER A C 1
ATOM 1255 O O . SER A 1 159 ? 8.002 -16.530 51.808 1.00 38.66 159 SER A O 1
ATOM 1257 N N . SER A 1 160 ? 10.240 -16.710 52.083 1.00 41.66 160 SER A N 1
ATOM 1258 C CA . SER A 1 160 ? 10.483 -18.046 51.542 1.00 41.66 160 SER A CA 1
ATOM 1259 C C . SER A 1 160 ? 9.481 -19.071 52.064 1.00 41.66 160 SER A C 1
ATOM 1261 O O . SER A 1 160 ? 9.287 -19.121 53.277 1.00 41.66 160 SER A O 1
ATOM 1263 N N . LEU A 1 161 ? 8.962 -19.931 51.189 1.00 37.62 161 LEU A N 1
ATOM 1264 C CA . LEU A 1 161 ? 8.448 -21.256 51.536 1.00 37.62 161 LEU A CA 1
ATOM 1265 C C . LEU A 1 161 ? 8.505 -22.161 50.292 1.00 37.62 161 LEU A C 1
ATOM 1267 O O . LEU A 1 161 ? 7.778 -21.930 49.333 1.00 37.62 161 LEU A O 1
ATOM 1271 N N . ASN A 1 162 ? 9.451 -23.107 50.371 1.00 37.88 162 ASN A N 1
ATOM 1272 C CA . ASN A 1 162 ? 9.510 -24.490 49.864 1.00 37.88 162 ASN A CA 1
ATOM 1273 C C . ASN A 1 162 ? 8.892 -24.855 48.510 1.00 37.88 162 ASN A C 1
ATOM 1275 O O . ASN A 1 162 ? 7.649 -24.846 48.396 1.00 37.88 162 ASN A O 1
#

Foldseek 3Di:
DELAPCVVVDDGDPVSQDPPDPPHNVQRHCCVVPVSLPQQLAEDDPPHAQQAQALDFDSSDPSNHQHHNPDPDGDFLQNSQVSLVHDPPDDDDDDRSSSSNCSRPDHRPVVVVVVVVVVVVVVVVVVVVDPDDDDDDDDDDDDPDDDDDDDDDDDDDDDDDD

Secondary structure (DSSP, 8-state):
--SSGGGGTSPPPGGG---S-SS-THHHHHGGGTGGGTTTTPBP-TTS--SS--SS--TTSTT---B-SSSSSBPPHHHHHHHTT--TT----SSHHHHHHHHHHSPPHHHHHHHHHHHHHHHHHHHTTS----------S----------PPPPP------

Sequence (162 aa):
RGVCSCAEGKACETMDRQFNTLIPWCLPHTGNRHNHWAGLYGRLQYDGFFSTTVTNPEPMGKQGRVLHPEQHRVVSVRECARSQGFPDTYRFFGNILDKHRQIGNAVPPPMARFIGLEIRKSLEWKTADQPDIETETEVKGDVKMEVKVAEGSPCKPGSSLN

Radius of gyration: 28.0 Å; chains: 1; bounding box: 54×47×75 Å

InterPro domains:
  IPR001525 C-5 cytosine methyltransferase [PF00145] (52-120)
  IPR029063 S-adenosyl-L-methionine-dependent methyltransferase superfamily [G3DSA:3.40.50.150] (88-119)
  IPR029063 S-adenosyl-L-methionine-dependent methyltransferase superfamily [SSF53335] (30-122)
  IPR031303 DNA methylase, C-5 cytosine-specific, conserved site [PS00095] (101-119)
  IPR050390 DNA Cytosine-5 Methyltransferase [PTHR10629] (15-130)